Protein AF-A0A918R3J1-F1 (afdb_monomer_lite)

Radius of gyration: 24.55 Å; chains: 1; bounding box: 43×63×68 Å

Secondary structure (DSSP, 8-state):
---HHHHHHHHHHTT--HHHHHHHH---HHHHHHHHHHTT-----SGGGGTS-HHHHHHHHHHHHHHHHTT--HHHHHHHH---HHHHHHHHHHTTPPPPP-------------------

Structure (mmCIF, N/CA/C/O backbone):
data_AF-A0A918R3J1-F1
#
_entry.id   AF-A0A918R3J1-F1
#
loop_
_atom_site.group_PDB
_atom_site.id
_atom_site.type_symbol
_atom_site.label_atom_id
_atom_site.label_alt_id
_atom_site.label_comp_id
_atom_site.label_asym_id
_atom_site.label_entity_id
_atom_site.label_seq_id
_atom_site.pdbx_PDB_ins_code
_atom_site.Cartn_x
_atom_site.Cartn_y
_atom_site.Cartn_z
_atom_site.occupancy
_atom_site.B_iso_or_equiv
_atom_site.auth_seq_id
_atom_site.auth_comp_id
_atom_site.auth_asym_id
_atom_site.auth_atom_id
_atom_site.pdbx_PDB_model_num
ATOM 1 N N . MET A 1 1 ? 24.018 -8.779 -30.027 1.00 51.16 1 MET A N 1
ATOM 2 C CA . MET A 1 1 ? 23.243 -7.664 -29.444 1.00 51.16 1 MET A CA 1
ATOM 3 C C . MET A 1 1 ? 22.143 -8.276 -28.603 1.00 51.16 1 MET A C 1
ATOM 5 O O . MET A 1 1 ? 21.290 -8.945 -29.169 1.00 51.16 1 MET A O 1
ATOM 9 N N . THR A 1 2 ? 22.215 -8.163 -27.280 1.00 59.12 2 THR A N 1
ATOM 10 C CA . THR A 1 2 ? 21.176 -8.700 -26.393 1.00 59.12 2 THR A CA 1
ATOM 11 C C . THR A 1 2 ? 19.900 -7.885 -26.581 1.00 59.12 2 THR A C 1
ATOM 13 O O . THR A 1 2 ? 19.953 -6.655 -26.629 1.00 59.12 2 THR A O 1
ATOM 16 N N . ASP A 1 3 ? 18.766 -8.558 -26.772 1.00 87.19 3 ASP A N 1
ATOM 17 C CA . ASP A 1 3 ? 17.481 -7.879 -26.911 1.00 87.19 3 ASP A CA 1
ATOM 18 C C . ASP A 1 3 ? 17.132 -7.225 -25.569 1.00 87.19 3 ASP A C 1
ATOM 20 O O . ASP A 1 3 ? 16.986 -7.898 -24.550 1.00 87.19 3 ASP A O 1
ATOM 24 N N . VAL A 1 4 ? 16.967 -5.903 -25.571 1.00 86.44 4 VAL A N 1
ATOM 25 C CA . VAL A 1 4 ? 16.592 -5.112 -24.391 1.00 86.44 4 VAL A CA 1
ATOM 26 C C . VAL A 1 4 ? 15.335 -5.676 -23.717 1.00 86.44 4 VAL A C 1
ATOM 28 O O . VAL A 1 4 ? 15.174 -5.570 -22.499 1.00 86.44 4 VAL A O 1
ATOM 31 N N . ARG A 1 5 ? 14.426 -6.298 -24.479 1.00 85.00 5 ARG A N 1
ATOM 32 C CA . ARG A 1 5 ? 13.240 -6.954 -23.911 1.00 85.00 5 ARG A CA 1
ATOM 33 C C . ARG A 1 5 ? 13.587 -8.210 -23.120 1.00 85.00 5 ARG A C 1
ATOM 35 O O . ARG A 1 5 ? 12.933 -8.449 -22.105 1.00 85.00 5 ARG A O 1
ATOM 42 N N . GLN A 1 6 ? 14.591 -8.965 -23.552 1.00 88.44 6 GLN A N 1
ATOM 43 C CA . GLN A 1 6 ? 15.070 -10.151 -22.853 1.00 88.44 6 GLN A CA 1
ATOM 44 C C . GLN A 1 6 ? 15.746 -9.763 -21.533 1.00 88.44 6 GLN A C 1
ATOM 46 O O . GLN A 1 6 ? 15.381 -10.295 -20.488 1.00 88.44 6 GLN A O 1
ATOM 51 N N . ASP A 1 7 ? 16.598 -8.736 -21.537 1.00 90.62 7 ASP A N 1
ATOM 52 C CA . ASP A 1 7 ? 17.237 -8.245 -20.307 1.00 90.62 7 ASP A CA 1
ATOM 53 C C . ASP A 1 7 ? 16.203 -7.731 -19.288 1.00 90.62 7 ASP A C 1
ATOM 55 O O . ASP A 1 7 ? 16.314 -7.950 -18.078 1.00 90.62 7 ASP A O 1
ATOM 59 N N . VAL A 1 8 ? 15.144 -7.064 -19.767 1.00 89.19 8 VAL A N 1
ATOM 60 C CA . VAL A 1 8 ? 14.009 -6.665 -18.921 1.00 89.19 8 VAL A CA 1
ATOM 61 C C . VAL A 1 8 ? 13.274 -7.892 -18.372 1.00 89.19 8 VAL A C 1
ATOM 63 O O . VAL A 1 8 ? 12.884 -7.880 -17.204 1.00 89.19 8 VAL A O 1
ATOM 66 N N . ALA A 1 9 ? 13.067 -8.932 -19.184 1.00 87.62 9 ALA A N 1
ATOM 67 C CA . ALA A 1 9 ? 12.406 -10.166 -18.766 1.00 87.62 9 ALA A CA 1
ATOM 68 C C . ALA A 1 9 ? 13.176 -10.867 -17.643 1.00 87.62 9 ALA A C 1
ATOM 70 O O . ALA A 1 9 ? 12.578 -11.254 -16.638 1.00 87.62 9 ALA A O 1
ATOM 71 N N . ASP A 1 10 ? 14.494 -10.971 -17.783 1.00 88.50 10 ASP A N 1
ATOM 72 C CA . ASP A 1 10 ? 15.348 -11.656 -16.817 1.00 88.50 10 ASP A CA 1
ATOM 73 C C . ASP A 1 10 ? 15.419 -10.887 -15.495 1.00 88.50 10 ASP A C 1
ATOM 75 O O . ASP A 1 10 ? 15.260 -11.476 -14.425 1.00 88.50 10 ASP A O 1
ATOM 79 N N . LEU A 1 11 ? 15.504 -9.553 -15.549 1.00 86.88 11 LEU A N 1
ATOM 80 C CA . LEU A 1 11 ? 15.403 -8.720 -14.349 1.00 86.88 11 LEU A CA 1
ATOM 81 C C . LEU A 1 11 ? 14.022 -8.815 -13.681 1.00 86.88 11 LEU A C 1
ATOM 83 O O . LEU A 1 11 ? 13.941 -8.837 -12.454 1.00 86.88 11 LEU A O 1
ATOM 87 N N . LEU A 1 12 ? 12.934 -8.891 -14.454 1.00 85.38 12 LEU A N 1
ATOM 88 C CA . LEU A 1 12 ? 11.588 -9.075 -13.900 1.00 85.38 12 LEU A CA 1
ATOM 89 C C . LEU A 1 12 ? 11.428 -10.446 -13.229 1.00 85.38 12 LEU A C 1
ATOM 91 O O . LEU A 1 12 ? 10.818 -10.517 -12.162 1.00 85.38 12 LEU A O 1
ATOM 95 N N . ARG A 1 13 ? 11.990 -11.513 -13.812 1.00 81.00 13 ARG A N 1
ATOM 96 C CA . ARG A 1 13 ? 12.014 -12.856 -13.203 1.00 81.00 13 ARG A CA 1
ATOM 97 C C . ARG A 1 13 ? 12.860 -12.891 -11.932 1.00 81.00 13 ARG A C 1
ATOM 99 O O . ARG A 1 13 ? 12.461 -13.529 -10.967 1.00 81.00 13 ARG A O 1
ATOM 106 N N . ALA A 1 14 ? 13.963 -12.144 -11.901 1.00 81.31 14 ALA A N 1
ATOM 107 C CA . ALA A 1 14 ? 14.801 -11.964 -10.715 1.00 81.31 14 ALA A CA 1
ATOM 108 C C . ALA A 1 14 ? 14.166 -11.062 -9.633 1.00 81.31 14 ALA A C 1
ATOM 110 O O . ALA A 1 14 ? 14.800 -10.774 -8.620 1.00 81.31 14 ALA A O 1
ATOM 111 N N . GLY A 1 15 ? 12.934 -10.578 -9.835 1.00 79.75 15 GLY A N 1
ATOM 112 C CA . GLY A 1 15 ? 12.219 -9.750 -8.861 1.00 79.75 15 GLY A CA 1
ATOM 113 C C . GLY A 1 15 ? 12.667 -8.286 -8.818 1.00 79.75 15 GLY A C 1
ATOM 114 O O . GLY A 1 15 ? 12.301 -7.560 -7.891 1.00 79.75 15 GLY A O 1
ATOM 115 N N . ALA A 1 16 ? 13.429 -7.816 -9.809 1.00 81.62 16 ALA A N 1
ATOM 116 C CA . ALA A 1 16 ? 13.873 -6.431 -9.859 1.00 81.62 16 ALA A CA 1
ATOM 117 C C . ALA A 1 16 ? 12.692 -5.456 -9.992 1.00 81.62 16 ALA A C 1
ATOM 119 O O . ALA A 1 16 ? 11.716 -5.668 -10.721 1.00 81.62 16 ALA A O 1
ATOM 120 N N . THR A 1 17 ? 12.807 -4.321 -9.310 1.00 82.50 17 THR A N 1
ATOM 121 C CA . THR A 1 17 ? 11.818 -3.244 -9.372 1.00 82.50 17 THR A CA 1
ATOM 122 C C . THR A 1 17 ? 11.928 -2.457 -10.675 1.00 82.50 17 THR A C 1
ATOM 124 O O . THR A 1 17 ? 12.993 -2.356 -11.286 1.00 82.50 17 THR A O 1
ATOM 127 N N . TYR A 1 18 ? 10.844 -1.780 -11.065 1.00 87.25 18 TYR A N 1
ATOM 128 C CA . TYR A 1 18 ? 10.859 -0.903 -12.242 1.00 87.25 18 TYR A CA 1
ATOM 129 C C . TYR A 1 18 ? 11.936 0.184 -12.121 1.00 87.25 18 TYR A C 1
ATOM 131 O O . TYR A 1 18 ? 12.560 0.539 -13.112 1.00 87.25 18 TYR A O 1
ATOM 139 N N . ALA A 1 19 ? 12.196 0.700 -10.915 1.00 82.69 19 ALA A N 1
ATOM 140 C CA . ALA A 1 19 ? 13.247 1.691 -10.690 1.00 82.69 19 ALA A CA 1
ATOM 141 C C . ALA A 1 19 ? 14.649 1.125 -10.976 1.00 82.69 19 ALA A C 1
ATOM 143 O O . ALA A 1 19 ? 15.434 1.765 -11.677 1.00 82.69 19 ALA A O 1
ATOM 144 N N . GLN A 1 20 ? 14.941 -0.086 -10.493 1.00 82.69 20 GLN A N 1
ATOM 145 C CA . GLN A 1 20 ? 16.216 -0.765 -10.745 1.00 82.69 20 GLN A CA 1
ATOM 146 C C . GLN A 1 20 ? 16.397 -1.088 -12.233 1.00 82.69 20 GLN A C 1
ATOM 148 O O . GLN A 1 20 ? 17.465 -0.824 -12.785 1.00 82.69 20 GLN A O 1
ATOM 153 N N . ILE A 1 21 ? 15.342 -1.576 -12.892 1.00 87.81 21 ILE A N 1
ATOM 154 C CA . ILE A 1 21 ? 15.355 -1.890 -14.327 1.00 87.81 21 ILE A CA 1
ATOM 155 C C . ILE A 1 21 ? 15.608 -0.624 -15.155 1.00 87.81 21 ILE A C 1
ATOM 157 O O . ILE A 1 21 ? 16.486 -0.618 -16.015 1.00 87.81 21 ILE A O 1
ATOM 161 N N . LYS A 1 22 ? 14.913 0.482 -14.855 1.00 93.38 22 LYS A N 1
ATOM 162 C CA . LYS A 1 22 ? 15.145 1.776 -15.518 1.00 93.38 22 LYS A CA 1
ATOM 163 C C . LYS A 1 22 ? 16.578 2.264 -15.350 1.00 93.38 22 LYS A C 1
ATOM 165 O O . LYS A 1 22 ? 17.189 2.701 -16.316 1.00 93.38 22 LYS A O 1
ATOM 170 N N . ARG A 1 23 ? 17.120 2.188 -14.131 1.00 90.25 23 ARG A N 1
ATOM 171 C CA . ARG A 1 23 ? 18.484 2.648 -13.845 1.00 90.25 23 ARG A CA 1
ATOM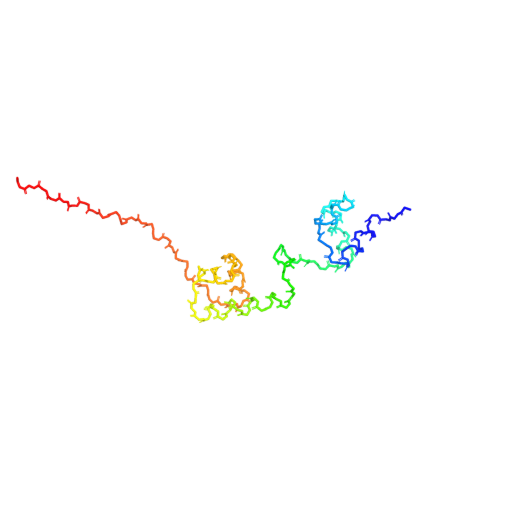 172 C C . ARG A 1 23 ? 19.529 1.833 -14.608 1.00 90.25 23 ARG A C 1
ATOM 174 O O . ARG A 1 23 ? 20.517 2.401 -15.056 1.00 90.25 23 ARG A O 1
ATOM 181 N N . ARG A 1 24 ? 19.311 0.522 -14.751 1.00 90.19 24 ARG A N 1
ATOM 182 C CA . ARG A 1 24 ? 20.273 -0.400 -15.368 1.00 90.19 24 ARG A CA 1
ATOM 183 C C . ARG A 1 24 ? 20.196 -0.418 -16.893 1.00 90.19 24 ARG A C 1
ATOM 185 O O . ARG A 1 24 ? 21.231 -0.386 -17.540 1.00 90.19 24 ARG A O 1
ATOM 192 N N . LEU A 1 25 ? 18.986 -0.445 -17.452 1.00 90.62 25 LEU A N 1
ATOM 193 C CA . LEU A 1 25 ? 18.762 -0.626 -18.893 1.00 90.62 25 LEU A CA 1
ATOM 194 C C . LEU A 1 25 ? 18.319 0.657 -19.612 1.00 90.62 25 LEU A C 1
ATOM 196 O O . LEU A 1 25 ? 18.097 0.636 -20.816 1.00 90.62 25 LEU A O 1
ATOM 200 N N . ARG A 1 26 ? 18.147 1.773 -18.886 1.00 91.88 26 ARG A N 1
ATOM 201 C CA . ARG A 1 26 ? 17.678 3.071 -19.416 1.00 91.88 26 ARG A CA 1
ATOM 202 C C . ARG A 1 26 ? 16.371 2.990 -20.221 1.00 91.88 26 ARG A C 1
ATOM 204 O O . ARG A 1 26 ? 16.113 3.803 -21.101 1.00 91.88 26 ARG A O 1
ATOM 211 N N . VAL A 1 27 ? 15.514 2.026 -19.890 1.00 91.56 27 VAL A N 1
ATOM 212 C CA . VAL A 1 27 ? 14.201 1.824 -20.521 1.00 91.56 27 VAL A CA 1
ATOM 213 C C . VAL A 1 27 ? 13.103 2.645 -19.844 1.00 91.56 27 VAL A C 1
ATOM 215 O O . VAL A 1 27 ? 13.257 3.112 -18.720 1.00 91.56 27 VAL A O 1
ATOM 218 N N . THR A 1 28 ? 11.951 2.799 -20.500 1.00 91.94 28 THR A N 1
ATOM 219 C CA . THR A 1 28 ? 10.787 3.484 -19.912 1.00 91.94 28 THR A CA 1
ATOM 220 C C . THR A 1 28 ? 9.893 2.524 -19.121 1.00 91.94 28 THR A C 1
ATOM 222 O O . THR A 1 28 ? 9.844 1.323 -19.393 1.00 91.94 28 THR A O 1
ATOM 225 N N . ASN A 1 29 ? 9.086 3.059 -18.194 1.00 87.62 29 ASN A N 1
ATOM 226 C CA . ASN A 1 29 ? 8.039 2.285 -17.508 1.00 87.62 29 ASN A CA 1
ATOM 227 C C . ASN A 1 29 ? 7.080 1.597 -18.500 1.00 87.62 29 ASN A C 1
ATOM 229 O O . ASN A 1 29 ? 6.592 0.502 -18.221 1.00 87.62 29 ASN A O 1
ATOM 233 N N . ARG A 1 30 ? 6.817 2.228 -19.656 1.00 90.31 30 ARG A N 1
ATOM 234 C CA . ARG A 1 30 ? 5.951 1.682 -20.709 1.00 90.31 30 ARG A CA 1
ATOM 235 C C . ARG A 1 30 ? 6.548 0.411 -21.308 1.00 90.31 30 ARG A C 1
ATOM 237 O O . ARG A 1 30 ? 5.824 -0.572 -21.438 1.00 90.31 30 ARG A O 1
ATOM 244 N N . THR A 1 31 ? 7.848 0.415 -21.605 1.00 90.06 31 THR A N 1
ATOM 245 C CA . THR A 1 31 ? 8.575 -0.760 -22.111 1.00 90.06 31 THR A CA 1
ATOM 246 C C . THR A 1 31 ? 8.529 -1.901 -21.100 1.00 90.06 31 THR A C 1
ATOM 248 O O . THR A 1 31 ? 8.104 -2.999 -21.442 1.00 90.06 31 THR A O 1
ATOM 251 N N . ILE A 1 32 ? 8.847 -1.625 -19.830 1.00 89.38 32 ILE A N 1
ATOM 252 C CA . ILE A 1 32 ? 8.830 -2.639 -18.763 1.00 89.38 32 ILE A CA 1
ATOM 253 C C . ILE A 1 32 ? 7.422 -3.231 -18.594 1.00 89.38 32 ILE A C 1
ATOM 255 O O . ILE A 1 32 ? 7.259 -4.446 -18.524 1.00 89.38 32 ILE A O 1
ATOM 259 N N . ALA A 1 33 ? 6.384 -2.389 -18.585 1.00 86.88 33 ALA A N 1
ATOM 260 C CA . ALA A 1 33 ? 5.000 -2.838 -18.461 1.00 86.88 33 ALA A CA 1
ATOM 261 C C . ALA A 1 33 ? 4.497 -3.622 -19.684 1.00 86.88 33 ALA A C 1
ATOM 263 O O . ALA A 1 33 ? 3.623 -4.475 -19.533 1.00 86.88 33 ALA A O 1
ATOM 264 N N . ALA A 1 34 ? 4.990 -3.322 -20.888 1.00 88.69 34 ALA A N 1
ATOM 265 C CA . ALA A 1 34 ? 4.674 -4.083 -22.094 1.00 88.69 34 ALA A CA 1
ATOM 266 C C . ALA A 1 34 ? 5.332 -5.469 -22.052 1.00 88.69 34 ALA A C 1
ATOM 268 O O . ALA A 1 34 ? 4.629 -6.466 -22.197 1.00 88.69 34 ALA A O 1
ATOM 269 N N . THR A 1 35 ? 6.631 -5.540 -21.743 1.00 89.19 35 THR A N 1
ATOM 270 C CA . THR A 1 35 ? 7.356 -6.810 -21.571 1.00 89.19 35 THR A CA 1
ATOM 271 C C . THR A 1 35 ? 6.720 -7.663 -20.478 1.00 89.19 35 THR A C 1
ATOM 273 O O . THR A 1 35 ? 6.452 -8.842 -20.682 1.00 89.19 35 THR A O 1
ATOM 276 N N . ARG A 1 36 ? 6.375 -7.062 -19.334 1.00 85.12 36 ARG A N 1
ATOM 277 C CA . ARG A 1 36 ? 5.741 -7.790 -18.231 1.00 85.12 36 ARG A CA 1
ATOM 278 C C . ARG A 1 36 ? 4.380 -8.380 -18.608 1.00 85.12 36 ARG A C 1
ATOM 280 O O . ARG A 1 36 ? 4.093 -9.514 -18.238 1.00 85.12 36 ARG A O 1
ATOM 287 N N . ARG A 1 37 ? 3.561 -7.624 -19.351 1.00 84.81 37 ARG A N 1
ATOM 288 C CA . ARG A 1 37 ? 2.271 -8.104 -19.879 1.00 84.81 37 ARG A CA 1
ATOM 289 C C . ARG A 1 37 ? 2.455 -9.238 -20.879 1.00 84.81 37 ARG A C 1
ATOM 291 O O . ARG A 1 37 ? 1.731 -10.218 -20.793 1.00 84.81 37 ARG A O 1
ATOM 298 N N . HIS A 1 38 ? 3.431 -9.115 -21.777 1.00 85.81 38 HIS A N 1
ATOM 299 C CA . HIS A 1 38 ? 3.746 -10.151 -22.758 1.00 85.81 38 HIS A CA 1
ATOM 300 C C . HIS A 1 38 ? 4.157 -11.473 -22.092 1.00 85.81 38 HIS A C 1
ATOM 302 O O . HIS A 1 38 ? 3.767 -12.538 -22.547 1.00 85.81 38 HIS A O 1
ATOM 308 N N . LEU A 1 39 ? 4.865 -11.399 -20.962 1.00 81.50 39 LEU A N 1
ATOM 309 C CA . LEU A 1 39 ? 5.274 -12.562 -20.169 1.00 81.50 39 LEU A CA 1
ATOM 310 C C . LEU A 1 39 ? 4.185 -13.089 -19.216 1.00 81.50 39 LEU A C 1
ATOM 312 O O . LEU A 1 39 ? 4.454 -14.002 -18.441 1.00 81.50 39 LEU A O 1
ATOM 316 N N . GLY A 1 40 ? 2.990 -12.486 -19.186 1.00 80.50 40 GLY A N 1
ATOM 317 C CA . GLY A 1 40 ? 1.917 -12.873 -18.258 1.00 80.50 40 GLY A CA 1
ATOM 318 C C . GLY A 1 40 ? 2.238 -12.642 -16.772 1.00 80.50 40 GLY A C 1
ATOM 319 O O . GLY A 1 40 ? 1.513 -13.109 -15.894 1.00 80.50 40 GLY A O 1
ATOM 320 N N . LEU A 1 41 ? 3.309 -11.907 -16.461 1.00 74.31 41 LEU A N 1
ATOM 321 C CA . LEU A 1 41 ? 3.751 -11.669 -15.090 1.00 74.31 41 LEU A CA 1
ATOM 322 C C . LEU A 1 41 ? 2.815 -10.659 -14.407 1.00 74.31 41 LEU A C 1
ATOM 324 O O . LEU A 1 41 ? 2.631 -9.520 -14.859 1.00 74.31 41 LEU A O 1
ATOM 328 N N . ARG A 1 42 ? 2.212 -11.057 -13.282 1.00 66.50 42 ARG A N 1
ATOM 329 C CA . ARG A 1 42 ? 1.274 -10.190 -12.557 1.00 66.50 42 ARG A CA 1
ATOM 330 C C . ARG A 1 42 ? 1.984 -8.938 -12.009 1.00 66.50 42 ARG A C 1
ATOM 332 O O . ARG A 1 42 ? 3.084 -9.031 -11.473 1.00 66.50 42 ARG A O 1
ATOM 339 N N . PRO A 1 43 ? 1.342 -7.755 -12.046 1.00 61.72 43 PRO A N 1
ATOM 340 C CA . PRO A 1 43 ? 1.001 -7.090 -10.808 1.00 61.72 43 PRO A CA 1
ATOM 341 C C . PRO A 1 43 ? 1.903 -7.132 -9.574 1.00 61.72 43 PRO A C 1
ATOM 343 O O . PRO A 1 43 ? 1.314 -7.492 -8.562 1.00 61.72 43 PRO A O 1
ATOM 346 N N . THR A 1 44 ? 3.202 -6.787 -9.532 1.00 56.66 44 THR A N 1
ATOM 347 C CA . THR A 1 44 ? 3.791 -6.494 -8.203 1.00 56.66 44 THR A CA 1
ATOM 348 C C . THR A 1 44 ? 3.007 -5.321 -7.613 1.00 56.66 44 THR A C 1
ATOM 350 O O . THR A 1 44 ? 3.040 -4.203 -8.133 1.00 56.66 44 THR A O 1
ATOM 353 N N . ARG A 1 45 ? 2.150 -5.634 -6.631 1.00 51.50 45 ARG A N 1
ATOM 354 C CA . ARG A 1 45 ? 1.226 -4.698 -5.984 1.00 51.50 45 ARG A CA 1
ATOM 355 C C . ARG A 1 45 ? 2.058 -3.567 -5.362 1.00 51.50 45 ARG A C 1
ATOM 357 O O . ARG A 1 45 ? 3.210 -3.768 -5.017 1.00 51.50 45 ARG A O 1
ATOM 364 N N . GLY A 1 46 ? 1.518 -2.350 -5.345 1.00 45.47 46 GLY A N 1
ATOM 365 C CA . GLY A 1 46 ? 2.294 -1.111 -5.197 1.00 45.47 46 GLY A CA 1
ATOM 366 C C . GLY A 1 46 ? 3.232 -1.020 -3.984 1.00 45.47 46 GLY A C 1
ATOM 367 O O . GLY A 1 46 ? 3.035 -1.707 -2.994 1.00 45.47 46 GLY A O 1
ATOM 368 N N . ILE A 1 47 ? 4.207 -0.107 -4.111 1.00 45.44 47 ILE A N 1
ATOM 369 C CA . ILE A 1 47 ? 5.190 0.521 -3.189 1.00 45.44 47 ILE A CA 1
ATOM 370 C C . ILE A 1 47 ? 5.390 -0.068 -1.769 1.00 45.44 47 ILE A C 1
ATOM 372 O O . ILE A 1 47 ? 6.534 -0.170 -1.339 1.00 45.44 47 ILE A O 1
ATOM 376 N N . LEU A 1 48 ? 4.349 -0.490 -1.049 1.00 45.41 48 LEU A N 1
ATOM 377 C CA . LEU A 1 48 ? 4.468 -1.230 0.217 1.00 45.41 48 LEU A CA 1
ATOM 378 C C . LEU A 1 48 ? 4.874 -2.704 0.028 1.00 45.41 48 LEU A C 1
ATOM 380 O O . LEU A 1 48 ? 5.532 -3.260 0.900 1.00 45.41 48 LEU A O 1
ATOM 384 N N . ALA A 1 49 ? 4.561 -3.327 -1.113 1.00 49.47 49 ALA A N 1
ATOM 385 C CA . ALA A 1 49 ? 4.883 -4.740 -1.356 1.00 49.47 49 ALA A CA 1
ATOM 386 C C . ALA A 1 49 ? 6.370 -5.008 -1.652 1.00 49.47 49 ALA A C 1
ATOM 388 O O . ALA A 1 49 ? 6.760 -6.154 -1.830 1.00 49.47 49 ALA A O 1
ATOM 389 N N . HIS A 1 50 ? 7.200 -3.966 -1.761 1.00 47.69 50 HIS A N 1
ATOM 390 C CA . HIS A 1 50 ? 8.639 -4.119 -2.001 1.00 47.69 50 HIS A CA 1
ATOM 391 C C . HIS A 1 50 ? 9.477 -4.155 -0.718 1.00 47.69 50 HIS A C 1
ATOM 393 O O . HIS A 1 50 ? 10.669 -4.426 -0.810 1.00 47.69 50 HIS A O 1
ATOM 399 N N . ARG A 1 51 ? 8.892 -3.862 0.452 1.00 53.81 51 ARG A N 1
ATOM 400 C CA . ARG A 1 51 ? 9.612 -3.915 1.737 1.00 53.81 51 ARG A CA 1
ATOM 401 C C . ARG A 1 51 ? 9.227 -5.098 2.612 1.00 53.81 51 ARG A C 1
ATOM 403 O O . ARG A 1 51 ? 10.058 -5.513 3.401 1.00 53.81 51 ARG A O 1
ATOM 410 N N . LEU A 1 52 ? 8.004 -5.608 2.474 1.00 61.09 52 LEU A N 1
ATOM 411 C CA . LEU A 1 52 ? 7.531 -6.766 3.224 1.00 61.09 52 LEU A CA 1
ATOM 412 C C . LEU A 1 52 ? 7.417 -7.966 2.289 1.00 61.09 52 LEU A C 1
ATOM 414 O O . LEU A 1 52 ? 6.779 -7.890 1.233 1.00 61.09 52 LEU A O 1
ATOM 418 N N . THR A 1 53 ? 8.008 -9.077 2.704 1.00 71.94 53 THR A N 1
ATOM 419 C CA . THR A 1 53 ? 7.739 -10.403 2.154 1.00 71.94 53 THR A CA 1
ATOM 420 C C . THR A 1 53 ? 6.241 -10.726 2.250 1.00 71.94 53 THR A C 1
ATOM 422 O O . THR A 1 53 ? 5.520 -10.151 3.074 1.00 71.94 53 THR A O 1
ATOM 425 N N . PRO A 1 54 ? 5.724 -11.656 1.427 1.00 69.94 54 PRO A N 1
ATOM 426 C CA . PRO A 1 54 ? 4.339 -12.104 1.542 1.00 69.94 54 PRO A CA 1
ATOM 427 C C . PRO A 1 54 ? 3.976 -12.575 2.957 1.00 69.94 54 PRO A C 1
ATOM 429 O O . PRO A 1 54 ? 2.857 -12.318 3.398 1.00 69.94 54 PRO A O 1
ATOM 432 N N . GLN A 1 55 ? 4.919 -13.210 3.670 1.00 72.12 55 GLN A N 1
ATOM 433 C CA . GLN A 1 55 ? 4.730 -13.618 5.063 1.00 72.12 55 GLN A CA 1
ATOM 434 C C . GLN A 1 55 ? 4.598 -12.413 5.998 1.00 72.12 55 GLN A C 1
ATOM 436 O O . GLN A 1 55 ? 3.606 -12.309 6.713 1.00 72.12 55 GLN A O 1
ATOM 441 N N . GLU A 1 56 ? 5.534 -11.464 5.954 1.00 74.69 56 GLU A N 1
ATOM 442 C CA . GLU A 1 56 ? 5.474 -10.268 6.808 1.00 74.69 56 GLU A CA 1
ATOM 443 C C . GLU A 1 56 ? 4.214 -9.442 6.537 1.00 74.69 56 GLU A C 1
ATOM 445 O O . GLU A 1 56 ? 3.625 -8.868 7.450 1.00 74.69 56 GLU A O 1
ATOM 450 N N . HIS A 1 57 ? 3.762 -9.395 5.283 1.00 77.69 57 HIS A N 1
ATOM 451 C CA . HIS A 1 57 ? 2.522 -8.715 4.928 1.00 77.69 57 HIS A CA 1
ATOM 452 C C . HIS A 1 57 ? 1.289 -9.409 5.525 1.00 77.69 57 HIS A C 1
ATOM 454 O O . HIS A 1 57 ? 0.355 -8.729 5.954 1.00 77.69 57 HIS A O 1
ATOM 460 N N . ALA A 1 58 ? 1.272 -10.744 5.565 1.00 78.88 58 ALA A N 1
ATOM 461 C CA . ALA A 1 58 ? 0.202 -11.502 6.206 1.00 78.88 58 ALA A CA 1
ATOM 462 C C . ALA A 1 58 ? 0.188 -11.281 7.728 1.00 78.88 58 ALA A C 1
ATOM 464 O O . ALA A 1 58 ? -0.873 -10.998 8.288 1.00 78.88 58 ALA A O 1
ATOM 465 N N . GLU A 1 59 ? 1.357 -11.309 8.373 1.00 84.62 59 GLU A N 1
ATOM 466 C CA . GLU A 1 59 ? 1.496 -11.015 9.806 1.00 84.62 59 GLU A CA 1
ATOM 467 C C . GLU A 1 59 ? 1.067 -9.581 10.136 1.00 84.62 59 GLU A C 1
ATOM 469 O O . GLU A 1 59 ? 0.339 -9.348 11.101 1.00 84.62 59 GLU A O 1
ATOM 474 N N . LEU A 1 60 ? 1.421 -8.612 9.288 1.00 84.50 60 LEU A N 1
ATOM 475 C CA . LEU A 1 60 ? 0.992 -7.226 9.454 1.00 84.50 60 LEU A CA 1
ATOM 476 C C . LEU A 1 60 ? -0.533 -7.083 9.361 1.00 84.50 60 LEU A C 1
ATOM 478 O O . LEU A 1 60 ? -1.136 -6.395 10.184 1.00 84.50 60 LEU A O 1
ATOM 482 N N . ILE A 1 61 ? -1.177 -7.746 8.394 1.00 86.81 61 ILE A N 1
ATOM 483 C CA . ILE A 1 61 ? -2.645 -7.766 8.295 1.00 86.81 61 ILE A CA 1
ATOM 484 C C . ILE A 1 61 ? -3.262 -8.358 9.563 1.00 86.81 61 ILE A C 1
ATOM 486 O O . ILE A 1 61 ? -4.206 -7.776 10.103 1.00 86.81 61 ILE A O 1
ATOM 490 N N . LYS A 1 62 ? -2.726 -9.486 10.039 1.00 88.62 62 LYS A N 1
ATOM 491 C CA . LYS A 1 62 ? -3.202 -10.161 11.247 1.00 88.62 62 LYS A CA 1
ATOM 492 C C . LYS A 1 62 ? -3.097 -9.245 12.466 1.00 88.62 62 LYS A C 1
ATOM 494 O O . LYS A 1 62 ? -4.097 -9.032 13.147 1.00 88.62 62 LYS A O 1
ATOM 499 N N . ARG A 1 63 ? -1.938 -8.615 12.674 1.00 87.38 63 ARG A N 1
ATOM 500 C CA . ARG A 1 63 ? -1.694 -7.723 13.815 1.00 87.38 63 ARG A CA 1
ATOM 501 C C . ARG A 1 63 ? -2.593 -6.489 13.804 1.00 87.38 63 ARG A C 1
ATOM 503 O O . ARG A 1 63 ? -3.137 -6.102 14.833 1.00 87.38 63 ARG A O 1
ATOM 510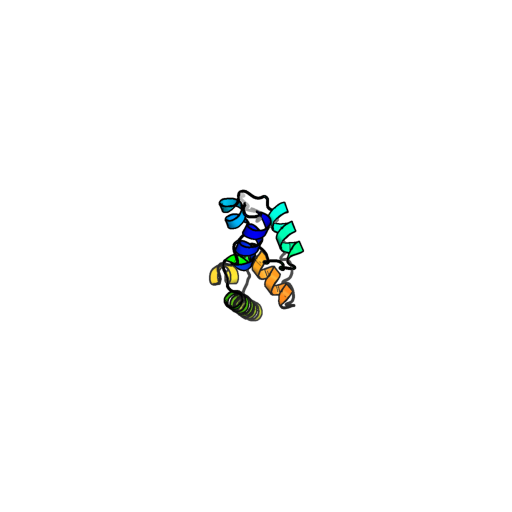 N N . VAL A 1 64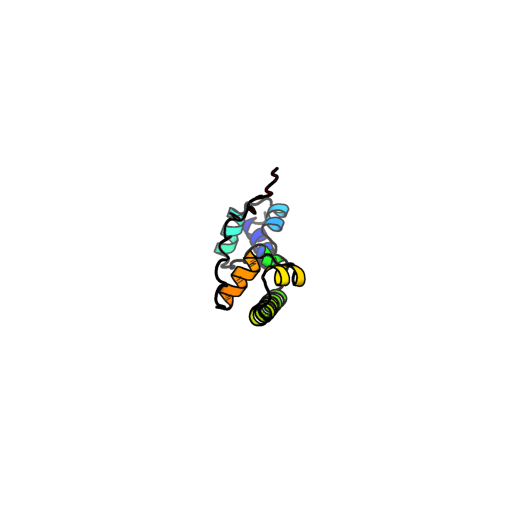 ? -2.807 -5.896 12.630 1.00 88.19 64 VAL A N 1
ATOM 511 C CA . VAL A 1 64 ? -3.753 -4.780 12.468 1.00 88.19 64 VAL A CA 1
ATOM 512 C C . VAL A 1 64 ? -5.185 -5.225 12.762 1.00 88.19 64 VAL A C 1
ATOM 514 O O . VAL A 1 64 ? -5.929 -4.481 13.396 1.00 88.19 64 VAL A O 1
ATOM 517 N N . GLY A 1 65 ? -5.576 -6.423 12.323 1.00 87.75 65 GLY A N 1
ATOM 518 C CA . GLY A 1 65 ? -6.881 -7.008 12.630 1.00 87.75 65 GLY A CA 1
ATOM 519 C C . GLY A 1 65 ? -7.098 -7.204 14.131 1.00 87.75 65 GLY A C 1
ATOM 520 O O . GLY A 1 65 ? -8.126 -6.772 14.646 1.00 87.75 65 GLY A O 1
ATOM 521 N N . GLU A 1 66 ? -6.116 -7.777 14.831 1.00 90.44 66 GLU A N 1
ATOM 522 C CA . GLU A 1 66 ? -6.133 -7.959 16.291 1.00 90.44 66 GLU A CA 1
ATOM 523 C C . GLU A 1 66 ? -6.333 -6.625 17.022 1.00 90.44 66 GLU A C 1
ATOM 525 O O . GLU A 1 66 ? -7.231 -6.507 17.854 1.00 90.44 66 GLU A O 1
ATOM 530 N N . LEU A 1 67 ? -5.564 -5.594 16.657 1.00 88.75 67 LEU A N 1
ATOM 531 C CA . LEU A 1 67 ? -5.680 -4.266 17.267 1.00 88.75 67 LEU A CA 1
ATOM 532 C C . LEU A 1 67 ? -7.040 -3.612 16.987 1.00 88.75 67 LEU A C 1
ATOM 534 O O . LEU A 1 67 ? -7.632 -3.007 17.878 1.00 88.75 67 LEU A O 1
ATOM 538 N N . LEU A 1 68 ? -7.568 -3.747 15.767 1.00 87.56 68 LEU A N 1
ATOM 539 C CA . LEU A 1 68 ? -8.890 -3.215 15.423 1.00 87.56 68 LEU A CA 1
ATOM 540 C C . LEU A 1 68 ? -10.017 -3.926 16.182 1.00 87.56 68 LEU A C 1
ATOM 542 O O . LEU A 1 68 ? -10.966 -3.265 16.599 1.00 87.56 68 LEU A O 1
ATOM 546 N N . LEU A 1 69 ? -9.915 -5.245 16.367 1.00 85.88 69 LEU A N 1
ATOM 547 C CA . LEU A 1 69 ? -10.867 -6.029 17.159 1.00 85.88 69 LEU A CA 1
ATOM 548 C C . LEU A 1 69 ? -10.773 -5.702 18.654 1.00 85.88 69 LEU A C 1
ATOM 550 O O . LEU A 1 69 ? -11.797 -5.662 19.328 1.00 85.88 69 LEU A O 1
ATOM 554 N N . ALA A 1 70 ? -9.575 -5.385 19.150 1.00 87.62 70 ALA A N 1
ATOM 555 C CA . ALA A 1 70 ? -9.350 -4.889 20.507 1.00 87.62 70 ALA A CA 1
ATOM 556 C C . ALA A 1 70 ? -9.821 -3.433 20.722 1.00 87.62 70 ALA A C 1
ATOM 558 O O . ALA A 1 70 ? -9.689 -2.898 21.820 1.00 87.62 70 ALA A O 1
ATOM 559 N N . GLY A 1 71 ? -10.359 -2.772 19.689 1.00 86.44 71 GLY A N 1
ATOM 560 C CA . GLY A 1 71 ? -10.866 -1.401 19.773 1.00 86.44 71 GLY A CA 1
ATOM 561 C C . GLY A 1 71 ? -9.794 -0.312 19.669 1.00 86.44 71 GLY A C 1
ATOM 562 O O . GLY A 1 71 ? -10.086 0.852 19.949 1.00 86.44 71 GLY A O 1
ATOM 563 N N . ALA A 1 72 ? -8.570 -0.643 19.244 1.00 87.06 72 ALA A N 1
ATOM 564 C CA . ALA A 1 72 ? -7.509 0.341 19.067 1.00 87.06 72 ALA A CA 1
ATOM 565 C C . ALA A 1 72 ? -7.860 1.374 17.981 1.00 87.06 72 ALA A C 1
ATOM 567 O O . ALA A 1 72 ? -8.400 1.073 16.909 1.00 87.06 72 ALA A O 1
ATOM 568 N N . THR A 1 73 ? -7.503 2.626 18.245 1.00 87.00 73 THR A N 1
ATOM 569 C CA . THR A 1 73 ? -7.676 3.735 17.304 1.00 87.00 73 THR A CA 1
ATOM 570 C C . THR A 1 73 ? -6.605 3.713 16.213 1.00 87.00 73 THR A C 1
ATOM 572 O O . THR A 1 73 ? -5.519 3.158 16.373 1.00 87.00 73 THR A O 1
ATOM 575 N N . TYR A 1 74 ? -6.862 4.384 15.087 1.00 87.69 74 TYR A N 1
ATOM 576 C CA . TYR A 1 74 ? -5.881 4.455 13.995 1.00 87.69 74 TYR A CA 1
ATOM 577 C C . TYR A 1 74 ? -4.579 5.141 14.422 1.00 87.69 74 TYR A C 1
ATOM 579 O O . TYR A 1 74 ? -3.523 4.793 13.901 1.00 87.69 74 TYR A O 1
ATOM 587 N N . ALA A 1 75 ? -4.642 6.088 15.364 1.00 84.50 75 ALA A N 1
ATOM 588 C CA . ALA A 1 75 ? -3.460 6.748 15.910 1.00 84.50 75 ALA A CA 1
ATOM 589 C C . ALA A 1 75 ? -2.594 5.766 16.711 1.00 84.50 75 ALA A C 1
ATOM 591 O O . ALA A 1 75 ? -1.387 5.706 16.491 1.00 84.50 75 ALA A O 1
ATOM 592 N N . GLN A 1 76 ? -3.217 4.943 17.560 1.00 83.44 76 GLN A N 1
ATOM 593 C CA . GLN A 1 76 ? -2.525 3.898 18.321 1.00 83.44 76 GLN A CA 1
ATOM 594 C C . GLN A 1 76 ? -1.886 2.865 17.388 1.00 83.44 76 GLN A C 1
ATOM 596 O O . GLN A 1 76 ? -0.694 2.605 17.496 1.00 83.44 76 GLN A O 1
ATOM 601 N N . ILE A 1 77 ? -2.629 2.378 16.390 1.00 85.31 77 ILE A N 1
ATOM 602 C CA . ILE A 1 77 ? -2.108 1.418 15.402 1.00 85.31 77 ILE A CA 1
ATOM 603 C C . ILE A 1 77 ? -0.954 2.027 14.585 1.00 85.31 77 ILE A C 1
ATOM 605 O O . ILE A 1 77 ? 0.025 1.347 14.287 1.00 85.31 77 ILE A O 1
ATOM 609 N N . THR A 1 78 ? -1.043 3.314 14.233 1.00 84.50 78 THR A N 1
ATOM 610 C CA . THR A 1 78 ? 0.042 4.027 13.537 1.00 84.50 78 THR A CA 1
ATOM 611 C C . THR A 1 78 ? 1.289 4.122 14.414 1.00 84.50 78 THR A C 1
ATOM 613 O O . THR A 1 78 ? 2.391 3.902 13.920 1.00 84.50 78 THR A O 1
ATOM 616 N N . SER A 1 79 ? 1.122 4.426 15.704 1.00 80.38 79 SER A N 1
ATOM 617 C CA . SER A 1 79 ? 2.228 4.525 16.660 1.00 80.38 79 SER A CA 1
ATOM 618 C C . SER A 1 79 ? 2.876 3.171 16.948 1.00 80.38 79 SER A C 1
ATOM 620 O O . SER A 1 79 ? 4.086 3.114 17.135 1.00 80.38 79 SER A O 1
ATOM 622 N N . GLU A 1 80 ? 2.090 2.095 16.991 1.00 83.19 80 GLU A N 1
ATOM 623 C CA . GLU A 1 80 ? 2.574 0.757 17.340 1.00 83.19 80 GLU A CA 1
ATOM 624 C C . GLU A 1 80 ? 3.241 0.050 16.154 1.00 83.19 80 GLU A C 1
ATOM 626 O O . GLU A 1 80 ? 4.287 -0.573 16.307 1.00 83.19 80 GLU A O 1
ATOM 631 N N . LEU A 1 81 ? 2.659 0.164 14.956 1.00 80.50 81 LEU A N 1
ATOM 632 C CA . LEU A 1 81 ? 3.099 -0.591 13.777 1.00 80.50 81 LEU A CA 1
ATOM 633 C C . LEU A 1 81 ? 3.786 0.272 12.710 1.00 80.50 81 LEU A C 1
ATOM 635 O O . LEU A 1 81 ? 4.210 -0.246 11.677 1.00 80.50 81 LEU A O 1
ATOM 639 N N . GLY A 1 82 ? 3.864 1.592 12.902 1.00 81.62 82 GLY A N 1
ATOM 640 C C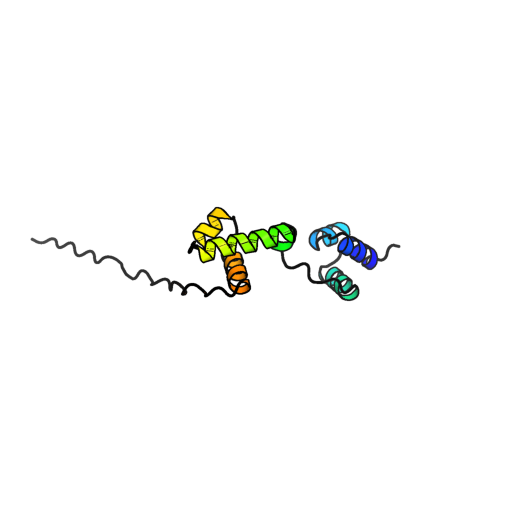A . GLY A 1 82 ? 4.500 2.516 11.955 1.00 81.62 82 GLY A CA 1
ATOM 641 C C . GLY A 1 82 ? 3.785 2.629 10.601 1.00 81.62 82 GLY A C 1
ATOM 642 O O . GLY A 1 82 ? 4.361 3.120 9.628 1.00 81.62 82 GLY A O 1
ATOM 643 N N . ILE A 1 83 ? 2.538 2.160 10.504 1.00 83.25 83 ILE A N 1
ATOM 644 C CA . ILE A 1 83 ? 1.758 2.168 9.262 1.00 83.25 83 ILE A CA 1
ATOM 645 C C . ILE A 1 83 ? 0.812 3.358 9.190 1.00 83.25 83 ILE A C 1
ATOM 647 O O . ILE A 1 83 ? 0.217 3.782 10.170 1.00 83.25 83 ILE A O 1
ATOM 651 N N . THR A 1 84 ? 0.613 3.875 7.983 1.00 83.56 84 THR A N 1
ATOM 652 C CA . THR A 1 84 ? -0.238 5.045 7.770 1.00 83.56 84 THR A CA 1
ATOM 653 C C . THR A 1 84 ? -1.730 4.700 7.840 1.00 83.56 84 THR A C 1
ATOM 655 O O . THR A 1 84 ? -2.163 3.617 7.434 1.00 83.56 84 THR A O 1
ATOM 658 N N . ALA A 1 85 ? -2.554 5.665 8.259 1.00 83.25 85 ALA A N 1
ATOM 659 C CA . ALA A 1 85 ? -4.014 5.530 8.306 1.00 83.25 85 ALA A CA 1
ATOM 660 C C . ALA A 1 85 ? -4.670 5.021 6.996 1.00 83.25 85 ALA A C 1
ATOM 662 O O . ALA A 1 85 ? -5.583 4.195 7.078 1.00 83.25 85 ALA A O 1
ATOM 663 N N . PRO A 1 86 ? -4.224 5.409 5.779 1.00 86.06 86 PRO A N 1
ATOM 664 C CA . PRO A 1 86 ? -4.735 4.824 4.537 1.00 86.06 86 PRO A CA 1
ATOM 665 C C . PRO A 1 86 ? -4.465 3.318 4.398 1.00 86.06 86 PRO 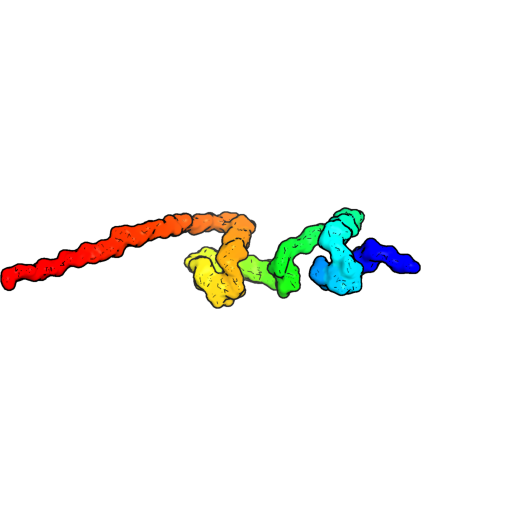A C 1
ATOM 667 O O . PRO A 1 86 ? -5.290 2.596 3.835 1.00 86.06 86 PRO A O 1
ATOM 670 N N . THR A 1 87 ? -3.328 2.835 4.906 1.00 84.00 87 THR A N 1
ATOM 671 C CA . THR A 1 87 ? -2.984 1.406 4.917 1.00 84.00 87 THR A CA 1
ATOM 672 C C . THR A 1 87 ? -3.884 0.652 5.889 1.00 84.00 87 THR A C 1
ATOM 674 O O . THR A 1 87 ? -4.493 -0.340 5.493 1.00 84.00 87 THR A O 1
ATOM 677 N N . ILE A 1 88 ? -4.071 1.182 7.102 1.00 86.00 88 ILE A N 1
ATOM 678 C CA . ILE A 1 88 ? -5.000 0.631 8.104 1.00 86.00 88 ILE A CA 1
ATOM 679 C C . ILE A 1 88 ? -6.419 0.540 7.526 1.00 86.00 88 ILE A C 1
ATOM 681 O O . ILE A 1 88 ? -7.067 -0.499 7.620 1.00 86.00 88 ILE A O 1
ATOM 685 N N . LEU A 1 89 ? -6.888 1.593 6.848 1.00 86.25 89 LEU A N 1
ATOM 686 C CA . LEU A 1 89 ? -8.203 1.613 6.203 1.00 86.25 89 LEU A CA 1
ATOM 687 C C . LEU A 1 89 ? -8.346 0.536 5.115 1.00 86.25 89 LEU A C 1
ATOM 689 O O . LEU A 1 89 ? -9.399 -0.097 5.017 1.00 86.25 89 LEU A O 1
ATOM 693 N N . ARG A 1 90 ? -7.313 0.321 4.289 1.00 85.19 90 ARG A N 1
ATOM 694 C CA . ARG A 1 90 ? -7.316 -0.751 3.278 1.00 85.19 90 ARG A CA 1
ATOM 695 C C . ARG A 1 90 ? -7.377 -2.131 3.923 1.00 85.19 90 ARG A C 1
ATOM 697 O O . ARG A 1 90 ? -8.153 -2.956 3.452 1.00 85.19 90 ARG A O 1
ATOM 704 N N . ILE A 1 91 ? -6.613 -2.358 4.992 1.00 86.44 91 ILE A N 1
ATOM 705 C CA . ILE A 1 91 ? -6.625 -3.621 5.741 1.00 86.44 91 ILE A CA 1
ATOM 706 C C . ILE A 1 91 ? -8.000 -3.849 6.376 1.00 86.44 91 ILE A C 1
ATOM 708 O O . ILE A 1 91 ? -8.589 -4.907 6.186 1.00 86.44 91 ILE A O 1
ATOM 712 N N . ARG A 1 92 ? -8.580 -2.834 7.025 1.00 85.88 92 ARG A N 1
ATOM 713 C CA . ARG A 1 92 ? -9.927 -2.905 7.615 1.00 85.88 92 ARG A CA 1
ATOM 714 C C . ARG A 1 92 ? -10.994 -3.294 6.588 1.00 85.88 92 ARG A C 1
ATOM 716 O O . ARG A 1 92 ? -11.816 -4.160 6.863 1.00 85.88 92 ARG A O 1
ATOM 723 N N . ARG A 1 93 ? -10.949 -2.694 5.390 1.00 86.44 93 ARG A N 1
ATOM 724 C CA . ARG A 1 93 ? -11.834 -3.056 4.267 1.00 86.44 93 ARG A CA 1
ATOM 725 C C . ARG A 1 93 ? -11.579 -4.473 3.762 1.00 86.44 93 ARG A C 1
ATOM 727 O O . ARG A 1 93 ? -12.530 -5.173 3.446 1.00 86.44 93 ARG A O 1
ATOM 734 N N . HIS A 1 94 ? -10.316 -4.884 3.676 1.00 84.19 94 HIS A N 1
ATOM 735 C CA . HIS A 1 94 ? -9.943 -6.232 3.254 1.00 84.19 94 HIS A CA 1
ATOM 736 C C . HIS A 1 94 ? -10.459 -7.305 4.224 1.00 84.19 94 HIS A C 1
ATOM 738 O O . HIS A 1 94 ? -10.893 -8.358 3.774 1.00 84.19 94 HIS A O 1
ATOM 744 N N . LEU A 1 95 ? -10.469 -7.004 5.526 1.00 83.19 95 LEU A N 1
ATOM 745 C CA . LEU A 1 95 ? -10.994 -7.867 6.588 1.00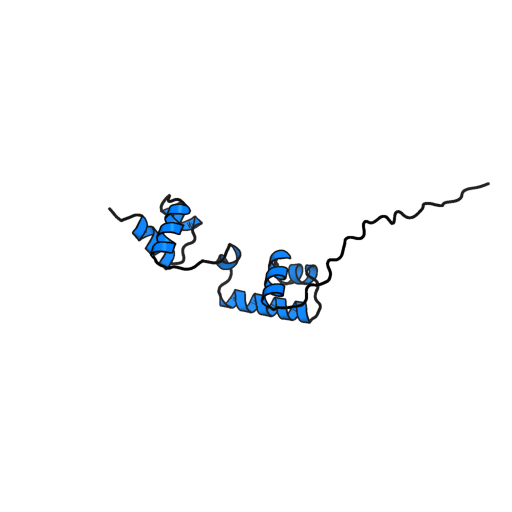 83.19 95 LEU A CA 1
ATOM 746 C C . LEU A 1 95 ? -12.520 -7.768 6.776 1.00 83.19 95 LEU A C 1
ATOM 748 O O . LEU A 1 95 ? -13.063 -8.436 7.647 1.00 83.19 95 LEU A O 1
ATOM 752 N N . GLY A 1 96 ? -13.218 -6.922 6.009 1.00 84.31 96 GLY A N 1
ATOM 753 C CA . GLY A 1 96 ? -14.671 -6.751 6.128 1.00 84.31 96 GLY A CA 1
ATOM 754 C C . GLY A 1 96 ? -15.138 -6.122 7.448 1.00 84.31 96 GLY A C 1
ATOM 755 O O . GLY A 1 96 ? -16.312 -6.225 7.792 1.00 84.31 96 GLY A O 1
ATOM 756 N N . LEU A 1 97 ? -14.247 -5.468 8.198 1.00 80.88 97 LEU A N 1
ATOM 757 C CA . LEU A 1 97 ? -14.585 -4.875 9.491 1.00 80.88 97 LEU A CA 1
ATOM 758 C C . LEU A 1 97 ? -15.409 -3.585 9.307 1.00 80.88 97 LEU A C 1
ATOM 760 O O . LEU A 1 97 ? -15.079 -2.771 8.432 1.00 80.88 97 LEU A O 1
ATOM 764 N N . PRO A 1 98 ? -16.433 -3.340 10.151 1.00 75.88 98 PRO A N 1
ATOM 765 C CA . PRO A 1 98 ? -17.301 -2.170 10.036 1.00 75.88 98 PRO A CA 1
ATOM 766 C C . PRO A 1 98 ? -16.469 -0.898 10.142 1.00 75.88 98 PRO A C 1
ATOM 768 O O . PRO A 1 98 ? -15.586 -0.811 10.992 1.00 75.88 98 PRO A O 1
ATOM 771 N N . LEU A 1 99 ? -16.706 0.082 9.270 1.00 70.62 99 LEU A N 1
ATOM 772 C CA . LEU A 1 99 ? -16.001 1.362 9.309 1.00 70.62 99 LEU A CA 1
ATOM 773 C C . LEU A 1 99 ? -16.416 2.119 10.572 1.00 70.62 99 LEU A C 1
ATOM 775 O O . LEU A 1 99 ? -17.605 2.240 10.852 1.00 70.62 99 LEU A O 1
ATOM 779 N N . ALA A 1 100 ? -15.441 2.648 11.318 1.00 65.81 100 ALA A N 1
ATOM 780 C CA . ALA A 1 100 ? -15.763 3.592 12.379 1.00 65.81 100 ALA A CA 1
ATOM 781 C C . ALA A 1 100 ? -16.540 4.764 11.755 1.00 65.81 100 ALA A C 1
ATOM 783 O O . ALA A 1 100 ? -16.174 5.192 10.647 1.00 65.81 100 ALA A O 1
ATOM 784 N N . PRO A 1 101 ? -17.597 5.266 12.419 1.00 58.72 101 PRO A N 1
ATOM 785 C CA . PRO A 1 101 ? -18.315 6.427 11.930 1.00 58.72 101 PRO A CA 1
ATOM 786 C C . PRO A 1 101 ? -17.297 7.531 11.674 1.00 58.72 101 PRO A C 1
ATOM 788 O O . PRO A 1 101 ? -16.376 7.748 12.468 1.00 58.72 101 PRO A O 1
ATOM 791 N N . ARG A 1 102 ? -17.421 8.182 10.513 1.00 52.97 102 ARG A N 1
ATOM 792 C CA . ARG A 1 102 ? -16.638 9.374 10.201 1.00 52.97 102 ARG A CA 1
ATOM 793 C C . ARG A 1 102 ? -16.875 10.305 11.382 1.00 52.97 102 ARG A C 1
ATOM 795 O O . ARG A 1 102 ? -17.998 10.768 11.549 1.00 52.97 102 ARG A O 1
ATOM 802 N N . GLN A 1 103 ? -15.854 10.536 12.207 1.00 53.25 103 GLN A N 1
ATOM 803 C CA . GLN A 1 103 ? -15.882 11.655 13.132 1.00 53.25 103 GLN A CA 1
ATOM 804 C C . GLN A 1 103 ? -15.921 12.875 12.222 1.00 53.25 103 GLN A C 1
ATOM 806 O O . GLN A 1 103 ? -14.897 13.335 11.712 1.00 53.25 103 GLN A O 1
ATOM 811 N N . SER A 1 104 ? -17.137 13.312 11.892 1.00 48.78 104 SER A N 1
ATOM 812 C CA . SER A 1 104 ? -17.388 14.664 11.452 1.00 48.78 104 SER A CA 1
ATOM 813 C C . SER A 1 104 ? -16.633 15.502 12.459 1.00 48.78 104 SER A C 1
ATOM 815 O O . SER A 1 104 ? -16.936 15.449 13.649 1.00 48.78 104 SER A O 1
ATOM 817 N N . ARG A 1 105 ? -15.580 16.181 11.997 1.00 48.59 105 ARG A N 1
ATOM 818 C CA . ARG A 1 105 ? -15.040 17.316 12.725 1.00 48.59 105 ARG A CA 1
ATOM 819 C C . ARG A 1 105 ? -16.244 18.222 12.921 1.00 48.59 105 ARG A C 1
ATOM 821 O O . ARG A 1 105 ? -16.614 18.934 11.990 1.00 48.59 105 ARG A O 1
ATOM 828 N N . ALA A 1 106 ? -16.908 18.100 14.067 1.00 49.81 106 ALA A N 1
ATOM 829 C CA . ALA A 1 106 ? -17.740 19.158 14.577 1.00 49.81 106 ALA A CA 1
ATOM 830 C C . ALA A 1 106 ? -16.797 20.352 14.540 1.00 49.81 106 ALA A C 1
ATOM 832 O O . ALA A 1 106 ? -15.725 20.327 15.154 1.00 49.81 106 ALA A O 1
ATOM 833 N N . ARG A 1 107 ? -17.091 21.286 13.633 1.00 46.69 107 ARG A N 1
ATOM 834 C CA . ARG A 1 107 ? -16.421 22.574 13.619 1.00 46.69 107 ARG A CA 1
ATOM 835 C C . ARG A 1 107 ? -16.472 23.048 15.062 1.00 46.69 107 ARG A C 1
ATOM 837 O O . ARG A 1 107 ? -17.534 23.022 15.674 1.00 46.69 107 ARG A O 1
ATOM 844 N N . ALA A 1 108 ? -15.306 23.353 15.609 1.00 52.22 108 ALA A N 1
ATOM 845 C CA . ALA A 1 108 ? -15.195 24.041 16.872 1.00 52.22 108 ALA A CA 1
ATOM 846 C C . ALA A 1 108 ? -15.794 25.443 16.672 1.00 52.22 108 ALA A C 1
ATOM 848 O O . ALA A 1 108 ? -15.070 26.388 16.386 1.00 52.22 108 ALA A O 1
ATOM 849 N N . ASP A 1 109 ? -17.122 25.522 16.733 1.00 50.62 109 ASP A N 1
ATOM 850 C CA . ASP A 1 109 ? -17.914 26.736 16.955 1.00 50.62 109 ASP A CA 1
ATOM 851 C C . ASP A 1 109 ? -18.144 26.954 18.465 1.00 50.62 109 ASP A C 1
ATOM 853 O O . ASP A 1 109 ? -18.980 27.752 18.865 1.00 50.62 109 ASP A O 1
ATOM 857 N N . ASP A 1 110 ? -17.374 26.281 19.325 1.00 49.03 110 ASP A N 1
ATOM 858 C CA . ASP A 1 110 ? -17.365 26.514 20.770 1.00 49.03 110 ASP A CA 1
ATOM 859 C C . ASP A 1 110 ? -16.192 27.442 21.122 1.00 49.03 110 ASP A C 1
ATOM 861 O O . ASP A 1 110 ? -15.157 27.047 21.666 1.00 49.03 110 ASP A O 1
ATOM 865 N N . ALA A 1 111 ? -16.315 28.701 20.699 1.00 49.44 111 ALA A N 1
ATOM 866 C CA . ALA A 1 111 ? -15.603 29.784 21.355 1.00 49.44 111 ALA A CA 1
ATOM 867 C C . ALA A 1 111 ? -16.344 30.049 22.674 1.00 49.44 111 ALA A C 1
ATOM 869 O O . ALA A 1 111 ? -17.512 30.436 22.612 1.00 49.44 111 ALA A O 1
ATOM 870 N N . PRO A 1 112 ? -15.729 29.857 23.857 1.00 55.53 112 PRO A N 1
ATOM 871 C CA . PRO A 1 112 ? -16.389 30.217 25.097 1.00 55.53 112 PRO A CA 1
ATOM 872 C C . PRO A 1 112 ? -16.602 31.728 25.110 1.00 55.53 112 PRO A C 1
ATOM 874 O O . PRO A 1 112 ? -15.654 32.521 25.133 1.00 55.53 112 PRO A O 1
ATOM 877 N N . ASP A 1 113 ? -17.883 32.068 25.061 1.00 50.38 113 ASP A N 1
ATOM 878 C CA . ASP A 1 113 ? -18.494 33.321 25.453 1.00 50.38 113 ASP A CA 1
ATOM 879 C C . ASP A 1 113 ? -17.739 33.920 26.649 1.00 50.38 113 ASP A C 1
ATOM 881 O O . ASP A 1 113 ? -17.822 33.451 27.786 1.00 50.38 113 ASP A O 1
ATOM 885 N N . ARG A 1 114 ? -16.908 34.933 26.381 1.00 52.47 114 ARG A N 1
ATOM 886 C CA . ARG A 1 114 ? -16.259 35.729 27.425 1.00 52.47 114 ARG A CA 1
ATOM 887 C C . ARG A 1 114 ? -17.268 36.744 27.952 1.00 52.47 114 ARG A C 1
ATOM 889 O O . ARG A 1 114 ? -17.070 37.949 27.822 1.00 52.47 114 ARG A O 1
ATOM 896 N N . THR A 1 115 ? -18.311 36.260 28.617 1.00 57.31 115 THR A N 1
ATOM 897 C CA . THR A 1 115 ? -19.026 37.036 29.629 1.00 57.31 115 THR A CA 1
ATOM 898 C C . THR A 1 115 ? -18.134 37.141 30.862 1.00 57.31 115 THR A C 1
ATOM 900 O O . THR A 1 115 ? -18.197 36.317 31.771 1.00 57.31 115 THR A O 1
ATOM 903 N N . VAL A 1 116 ? -17.277 38.161 30.903 1.00 57.62 116 VAL A N 1
ATOM 904 C CA . VAL A 1 116 ? -16.808 38.703 32.182 1.00 57.62 116 VAL A CA 1
ATOM 905 C C . VAL A 1 116 ? -17.402 40.090 32.319 1.00 57.62 116 VAL A C 1
ATOM 907 O O . VAL A 1 116 ? -16.857 41.097 31.874 1.00 57.62 116 VAL A O 1
ATOM 910 N N . THR A 1 117 ? -18.580 40.080 32.929 1.00 55.25 117 THR A N 1
ATOM 911 C CA . THR A 1 117 ? -19.219 41.180 33.633 1.00 55.25 117 THR A CA 1
ATOM 912 C C . THR A 1 117 ? -18.182 41.960 34.436 1.00 55.25 117 THR A C 1
ATOM 914 O O . THR A 1 117 ? -17.552 41.417 35.344 1.00 55.25 117 THR A O 1
ATOM 917 N N . ARG A 1 118 ? -18.026 43.251 34.140 1.00 50.00 118 ARG A N 1
ATOM 918 C CA . ARG A 1 118 ? -17.452 44.200 35.092 1.00 50.00 118 ARG A CA 1
ATOM 919 C C . ARG A 1 118 ? -18.290 45.475 35.090 1.00 50.00 118 ARG A C 1
ATOM 921 O O . ARG A 1 118 ? -18.147 46.331 34.227 1.00 50.00 118 ARG A O 1
ATOM 928 N N . GLN A 1 119 ? -19.188 45.530 36.063 1.00 47.81 119 GLN A N 1
ATOM 929 C CA . GLN A 1 119 ? -19.753 46.731 36.674 1.00 47.81 119 GLN A CA 1
ATOM 930 C C . GLN A 1 119 ? -19.771 46.485 38.192 1.00 47.81 119 GLN A C 1
ATOM 932 O O . GLN A 1 119 ? -19.737 45.313 38.594 1.00 47.81 119 GLN A O 1
ATOM 937 N N . PRO A 1 120 ? -19.897 47.519 39.037 1.00 60.66 120 PRO A N 1
ATOM 938 C CA . PRO A 1 120 ? -19.947 48.956 38.741 1.00 60.66 120 PRO A CA 1
ATOM 939 C C . PRO A 1 120 ? -18.608 49.687 38.939 1.00 60.66 120 PRO A C 1
ATOM 941 O O . PRO A 1 120 ? -17.699 49.127 39.593 1.00 60.66 120 PRO A O 1
#

Foldseek 3Di:
DDDLLVVLVVCVVVVHDPVRSCVPSVDDPVSSVVSCVVVVNDDPDDDVSVPDDPVRVVVLLVVLVVCVVVVHDQVRNCVPVVDHPVVSVVSCVVVVHDDDPPPPPPPCPPPDDPPPDDDD

Sequence (120 aa):
MTDVRQDVADLLRAGATYAQIKRRLRVTNRTIAATRRHLGLRPTRGILAHRLTPQEHAELIKRVGELLLAGATYAQITSELGITAPTILRIRRHLGLPLAPRQSRARADDAPDRTVTRQP

pLDDT: mean 75.87, std 15.14, range [45.41, 93.38]

InterPro domains:
  IPR010921 Trp repressor/replication initiator [SSF48295] (49-96)
  IPR038116 TrpR-like superfamily [G3DSA:1.10.1270.10] (42-98)

Organism: NCBI:txid68898